Protein AF-A0A134C558-F1 (afdb_monomer_lite)

Secondary structure (DSSP, 8-state):
---------S--PPPHHHHHT--SEEE-TTS-EEE------SHHHHTTTS--TTHHHHHHHHS-HHHHHHHHHHHHHHHHHHHHHHHHHHHHHHHHHHHHHHHHHHHHHH-

Structure (mmCIF, N/CA/C/O backbone):
data_AF-A0A134C558-F1
#
_entry.id   AF-A0A134C558-F1
#
loop_
_atom_site.group_PDB
_atom_site.id
_atom_site.type_symbol
_atom_site.label_atom_id
_atom_site.label_alt_id
_atom_site.label_comp_id
_atom_site.label_asym_id
_atom_site.label_entity_id
_atom_site.label_seq_id
_atom_site.pdbx_PDB_ins_code
_atom_site.Cartn_x
_atom_site.Cartn_y
_atom_site.Cartn_z
_atom_site.occupancy
_atom_site.B_iso_or_equiv
_atom_site.auth_seq_id
_atom_site.auth_comp_id
_atom_site.auth_asym_id
_atom_site.auth_atom_id
_atom_site.pdbx_PDB_model_num
ATOM 1 N N . MET A 1 1 ? -24.141 -25.377 55.470 1.00 33.59 1 MET A N 1
ATOM 2 C CA . MET A 1 1 ? -24.069 -24.746 56.803 1.00 33.59 1 MET A CA 1
ATOM 3 C C . MET A 1 1 ? -24.310 -23.259 56.603 1.00 33.59 1 MET A C 1
ATOM 5 O O . MET A 1 1 ? -23.417 -22.602 56.087 1.00 33.59 1 MET A O 1
ATOM 9 N N . SER A 1 2 ? -25.512 -22.750 56.888 1.00 43.41 2 SER A N 1
ATOM 10 C CA . SER A 1 2 ? -25.749 -21.302 56.960 1.00 43.41 2 SER A CA 1
ATOM 11 C C . SER A 1 2 ? -25.417 -20.862 58.380 1.00 43.41 2 SER A C 1
ATOM 13 O O . SER A 1 2 ? -25.986 -21.394 59.330 1.00 43.41 2 SER A O 1
ATOM 15 N N . GLN A 1 3 ? -24.443 -19.967 58.537 1.00 45.56 3 GLN A N 1
ATOM 16 C CA . GLN A 1 3 ? -24.216 -19.333 59.830 1.00 45.56 3 GLN A CA 1
ATOM 17 C C . GLN A 1 3 ? -25.323 -18.303 60.039 1.00 45.56 3 GLN A C 1
ATOM 19 O O . GLN A 1 3 ? -25.436 -17.342 59.284 1.00 45.56 3 GLN A O 1
ATOM 24 N N . GLU A 1 4 ? -26.180 -18.567 61.017 1.00 49.38 4 GLU A N 1
ATOM 25 C CA . GLU A 1 4 ? -27.237 -17.667 61.458 1.00 49.38 4 GLU A CA 1
ATOM 26 C C . GLU A 1 4 ? -26.568 -16.489 62.180 1.00 49.38 4 GLU A C 1
ATOM 28 O O . GLU A 1 4 ? -25.993 -16.657 63.257 1.00 49.38 4 GLU A O 1
ATOM 33 N N . GLN A 1 5 ? -26.545 -15.311 61.546 1.00 56.12 5 GLN A N 1
ATOM 34 C CA . GLN A 1 5 ? -26.022 -14.097 62.170 1.00 56.12 5 GLN A CA 1
ATOM 35 C C . GLN A 1 5 ? -26.992 -13.661 63.269 1.00 56.12 5 GLN A C 1
ATOM 37 O O . GLN A 1 5 ? -28.084 -13.161 63.013 1.00 56.12 5 GLN A O 1
ATOM 42 N N . LYS A 1 6 ? -26.595 -13.912 64.516 1.00 52.47 6 LYS A N 1
ATOM 43 C CA . LYS A 1 6 ? -27.334 -13.519 65.711 1.00 52.47 6 LYS A CA 1
ATOM 44 C C . LYS A 1 6 ? -27.126 -12.019 65.932 1.00 52.47 6 LYS A C 1
ATOM 46 O O . LYS A 1 6 ? -26.065 -11.609 66.394 1.00 52.47 6 LYS A O 1
ATOM 51 N N . TYR A 1 7 ? -28.113 -11.208 65.569 1.00 58.56 7 TYR A N 1
ATOM 52 C CA . TYR A 1 7 ? -28.110 -9.782 65.882 1.00 58.56 7 TYR A CA 1
ATOM 53 C C . TYR A 1 7 ? -28.304 -9.612 67.393 1.00 58.56 7 TYR A C 1
ATOM 55 O O . TYR A 1 7 ? -29.306 -10.059 67.948 1.00 58.56 7 TYR A O 1
ATOM 63 N N . ASP A 1 8 ? -27.316 -9.026 68.066 1.00 59.53 8 ASP A N 1
ATOM 64 C CA . ASP A 1 8 ? -27.419 -8.666 69.480 1.00 59.53 8 ASP A CA 1
ATOM 65 C C . ASP A 1 8 ? -28.406 -7.495 69.613 1.00 59.53 8 ASP A C 1
ATOM 67 O O . ASP A 1 8 ? -28.235 -6.458 68.973 1.00 59.53 8 ASP A O 1
ATOM 71 N N . GLU A 1 9 ? -29.470 -7.676 70.393 1.00 58.28 9 GLU A N 1
ATOM 72 C CA . GLU A 1 9 ? -30.702 -6.864 70.381 1.00 58.28 9 GLU A CA 1
ATOM 73 C C . GLU A 1 9 ? -30.575 -5.536 71.168 1.00 58.28 9 GLU A C 1
ATOM 75 O O . GLU A 1 9 ? -31.550 -4.991 71.683 1.00 58.28 9 GLU A O 1
ATOM 80 N N . GLY A 1 10 ? -29.351 -5.016 71.301 1.00 63.59 10 GLY A N 1
ATOM 81 C CA . GLY A 1 10 ? -29.029 -3.790 72.034 1.00 63.59 10 GLY A CA 1
ATOM 82 C C . GLY A 1 10 ? -28.559 -2.658 71.121 1.00 63.59 10 GLY A C 1
ATOM 83 O O . GLY A 1 10 ? -27.959 -2.893 70.073 1.00 63.59 10 GLY A O 1
ATOM 84 N N . THR A 1 11 ? -28.779 -1.407 71.539 1.00 70.75 11 THR A N 1
ATOM 85 C CA . THR A 1 11 ? -28.215 -0.230 70.861 1.00 70.75 11 THR A CA 1
ATOM 86 C C . THR A 1 11 ? -26.692 -0.291 70.926 1.00 70.75 11 THR A C 1
ATOM 88 O O . THR A 1 11 ? -26.092 -0.015 71.966 1.00 70.75 11 THR A O 1
ATOM 91 N N . ARG A 1 12 ? -26.058 -0.655 69.812 1.00 77.06 12 ARG A N 1
ATOM 92 C CA . ARG A 1 12 ? -24.602 -0.650 69.655 1.00 77.06 12 ARG A CA 1
ATOM 93 C C . ARG A 1 12 ? -24.205 0.117 68.405 1.00 77.06 12 ARG A C 1
ATOM 95 O O . ARG A 1 12 ? -24.966 0.198 67.445 1.00 77.06 12 ARG A O 1
ATOM 102 N N . VAL A 1 13 ? -23.001 0.674 68.432 1.00 77.62 13 VAL A N 1
ATOM 103 C CA . VAL A 1 13 ? -22.393 1.299 67.255 1.00 77.62 13 VAL A CA 1
ATOM 104 C C . VAL A 1 13 ? -21.956 0.183 66.303 1.00 77.62 13 VAL A C 1
ATOM 106 O O . VAL A 1 13 ? -21.303 -0.766 66.740 1.00 77.62 13 VAL A O 1
ATOM 109 N N . LEU A 1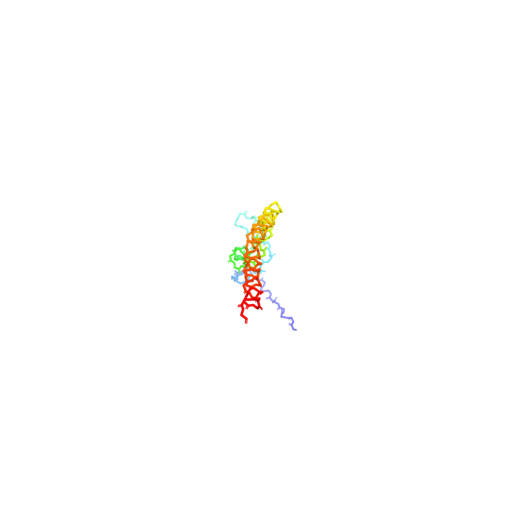 14 ? -22.353 0.277 65.032 1.00 76.88 14 LEU A N 1
ATOM 110 C CA . LEU A 1 14 ? -21.948 -0.666 63.984 1.00 76.88 14 LEU A CA 1
ATOM 111 C C . LEU A 1 14 ? -20.444 -0.537 63.712 1.00 76.88 14 LEU A C 1
ATOM 113 O O . LEU A 1 14 ? -19.908 0.575 63.723 1.00 76.88 14 LEU A O 1
ATOM 117 N N . SER A 1 15 ? -19.765 -1.657 63.460 1.00 76.88 15 SER A N 1
ATOM 118 C CA . SER A 1 15 ? -18.385 -1.618 62.960 1.00 76.88 15 SER A CA 1
ATOM 119 C C . SER A 1 15 ? -18.333 -1.059 61.529 1.00 76.88 15 SER A C 1
ATOM 121 O O . SER A 1 15 ? -19.342 -1.039 60.828 1.00 76.88 15 SER A O 1
ATOM 123 N N . GLU A 1 16 ? -17.159 -0.618 61.062 1.00 77.06 16 GLU A N 1
ATOM 124 C CA . GLU A 1 16 ? -16.990 -0.107 59.685 1.00 77.06 16 GLU A CA 1
ATOM 125 C C . GLU A 1 16 ? -17.389 -1.141 58.614 1.00 77.06 16 GLU A C 1
ATOM 127 O O . GLU A 1 16 ? -17.899 -0.787 57.552 1.00 77.06 16 GLU A O 1
ATOM 132 N N . GLU A 1 17 ? -17.193 -2.425 58.911 1.00 72.00 17 GLU A N 1
ATOM 133 C CA . GLU A 1 17 ? -17.577 -3.550 58.056 1.00 72.00 17 GLU A CA 1
ATOM 134 C C . GLU A 1 17 ? -19.100 -3.746 58.050 1.00 72.00 17 GLU A C 1
ATOM 136 O O . GLU A 1 17 ? -19.700 -3.868 56.985 1.00 72.00 17 GLU A O 1
ATOM 141 N N . GLU A 1 18 ? -19.739 -3.698 59.225 1.00 71.31 18 GLU A N 1
ATOM 142 C CA . GLU A 1 18 ? -21.198 -3.798 59.364 1.00 71.31 18 GLU A CA 1
ATOM 143 C C . GLU A 1 18 ? -21.917 -2.586 58.754 1.00 71.31 18 GLU A C 1
ATOM 145 O O . GLU A 1 18 ? -22.997 -2.734 58.192 1.00 71.31 18 GLU A O 1
ATOM 150 N N . LEU A 1 19 ? -21.311 -1.397 58.821 1.00 72.88 19 LEU A N 1
ATOM 151 C CA . LEU A 1 19 ? -21.821 -0.175 58.200 1.00 72.88 19 LEU A CA 1
ATOM 152 C C . LEU A 1 19 ? -21.824 -0.270 56.669 1.00 72.88 19 LEU A C 1
ATOM 154 O O . LEU A 1 19 ? -22.727 0.254 56.021 1.00 72.88 19 LEU A O 1
ATOM 158 N N . ARG A 1 20 ? -20.821 -0.934 56.083 1.00 68.12 20 ARG A N 1
ATOM 159 C CA . ARG A 1 20 ? -20.702 -1.099 54.628 1.00 68.12 20 ARG A CA 1
ATOM 160 C C . ARG A 1 20 ? -21.783 -2.014 54.050 1.00 68.12 20 ARG A C 1
ATOM 162 O O . ARG A 1 20 ? -22.230 -1.774 52.929 1.00 68.12 20 ARG A O 1
ATOM 169 N N . ASP A 1 21 ? -22.191 -3.019 54.819 1.00 71.19 21 ASP A N 1
ATOM 170 C CA . ASP A 1 21 ? -23.204 -4.006 54.435 1.00 71.19 21 ASP A CA 1
ATOM 171 C C . ASP A 1 21 ? -24.612 -3.656 54.968 1.00 71.19 21 ASP A C 1
ATOM 173 O O . ASP A 1 21 ? -25.568 -4.406 54.759 1.00 71.19 21 ASP A O 1
ATOM 177 N N . PHE A 1 22 ? -24.766 -2.513 55.647 1.00 74.94 22 PHE A N 1
ATOM 178 C CA . PHE A 1 22 ? -26.045 -2.058 56.185 1.00 74.94 22 PHE A CA 1
ATOM 179 C C . PHE A 1 22 ? -26.958 -1.520 55.070 1.00 74.94 22 PHE A C 1
ATOM 181 O O . PHE A 1 22 ? -26.697 -0.470 54.489 1.00 74.94 22 PHE A O 1
ATOM 188 N N . ASP A 1 23 ? -28.062 -2.224 54.809 1.00 74.62 23 ASP A N 1
ATOM 189 C CA . ASP A 1 23 ? -29.091 -1.861 53.812 1.00 74.62 23 ASP A CA 1
ATOM 190 C C . ASP A 1 23 ? -30.356 -1.257 54.459 1.00 74.62 23 ASP A C 1
ATOM 192 O O . ASP A 1 23 ? -31.442 -1.249 53.886 1.00 74.62 23 ASP A O 1
ATOM 196 N N . GLY A 1 24 ? -30.246 -0.807 55.711 1.00 74.25 24 GLY A N 1
ATOM 197 C CA . GLY A 1 24 ? -31.360 -0.223 56.452 1.00 74.25 24 GLY A CA 1
ATOM 198 C C . GLY A 1 24 ? -31.491 1.289 56.261 1.00 74.25 24 GLY A C 1
ATOM 199 O O . GLY A 1 24 ? -30.571 1.982 55.823 1.00 74.25 24 GLY A O 1
ATOM 200 N N . THR A 1 25 ? -32.639 1.825 56.667 1.00 77.44 25 THR A N 1
ATOM 201 C CA . THR A 1 25 ? -32.844 3.272 56.782 1.00 77.44 25 THR A CA 1
ATOM 202 C C . THR A 1 25 ? -32.108 3.799 58.015 1.00 77.44 25 THR A C 1
ATOM 204 O O . THR A 1 25 ? -32.284 3.290 59.123 1.00 77.44 25 THR A O 1
ATOM 207 N N . THR A 1 26 ? -31.293 4.831 57.830 1.00 77.88 26 THR A N 1
ATOM 208 C CA . THR A 1 26 ? -30.636 5.582 58.903 1.00 77.88 26 THR A CA 1
ATOM 209 C C . THR A 1 26 ? -31.401 6.877 59.183 1.00 77.88 26 THR A C 1
ATOM 211 O O . THR A 1 26 ? -32.177 7.345 58.350 1.00 77.88 26 THR A O 1
ATOM 214 N N . ILE A 1 27 ? -31.238 7.447 60.380 1.00 79.62 27 ILE A N 1
ATOM 215 C CA . ILE A 1 27 ? -31.897 8.694 60.799 1.00 79.62 27 ILE A CA 1
ATOM 216 C C . ILE A 1 27 ? -30.814 9.670 61.263 1.00 79.62 27 ILE A C 1
ATOM 218 O O . ILE A 1 27 ? -29.930 9.271 62.022 1.00 79.62 27 ILE A O 1
ATOM 222 N N . ASP A 1 28 ? -30.864 10.919 60.795 1.00 78.25 28 ASP A N 1
ATOM 223 C CA . ASP A 1 28 ? -29.951 11.981 61.233 1.00 78.25 28 ASP A CA 1
ATOM 224 C C . ASP A 1 28 ? -30.382 12.625 62.567 1.00 78.25 28 ASP A C 1
ATOM 226 O O . ASP A 1 28 ? -31.457 12.360 63.108 1.00 78.25 28 ASP A O 1
ATOM 230 N N . GLU A 1 29 ? -29.534 13.499 63.112 1.00 78.75 29 GLU A N 1
ATOM 231 C CA . GLU A 1 29 ? -29.802 14.213 64.371 1.00 78.75 29 GLU A CA 1
ATOM 232 C C . GLU A 1 29 ? -31.012 15.166 64.288 1.00 78.75 29 GLU A C 1
ATOM 234 O O . GLU A 1 29 ? -31.576 15.546 65.314 1.00 78.75 29 GLU A O 1
ATOM 239 N N . GLU A 1 30 ? -31.438 15.531 63.076 1.00 82.81 30 GLU A N 1
ATOM 240 C CA . GLU A 1 30 ? -32.618 16.358 62.804 1.00 82.81 30 GLU A CA 1
ATOM 241 C C . GLU A 1 30 ? -33.891 15.513 62.593 1.00 82.81 30 GLU A C 1
ATOM 243 O O . GLU A 1 30 ? -34.969 16.055 62.335 1.00 82.81 30 GLU A O 1
ATOM 248 N N . GLY A 1 31 ? -33.790 14.184 62.723 1.00 78.50 31 GLY A N 1
ATOM 249 C CA . GLY A 1 31 ? -34.897 13.242 62.577 1.00 78.50 31 GLY A CA 1
ATOM 250 C C . GLY A 1 31 ? -35.258 12.908 61.127 1.00 78.50 31 GLY A C 1
ATOM 251 O O . GLY A 1 31 ? -36.334 12.360 60.878 1.00 78.50 31 GLY A O 1
ATOM 252 N N . ARG A 1 32 ? -34.400 13.233 60.157 1.00 78.69 32 ARG A N 1
ATOM 253 C CA . ARG A 1 32 ? -34.601 12.908 58.742 1.00 78.69 32 ARG A CA 1
ATOM 254 C C . ARG A 1 32 ? -34.092 11.503 58.445 1.00 78.69 32 ARG A C 1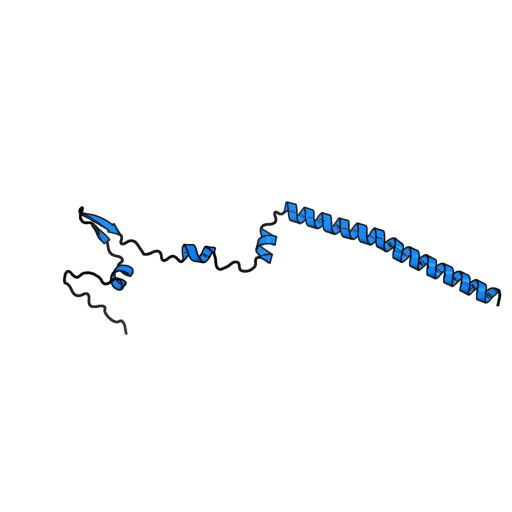
ATOM 256 O O . ARG A 1 32 ? -32.974 11.141 58.798 1.00 78.69 32 ARG A O 1
ATOM 263 N N . THR A 1 33 ? -34.927 10.716 57.777 1.00 77.25 33 THR A N 1
ATOM 264 C CA . THR A 1 33 ? -34.611 9.355 57.334 1.00 77.25 33 THR A CA 1
ATOM 265 C C . THR A 1 33 ? -33.869 9.383 56.002 1.00 77.25 33 THR A C 1
ATOM 267 O O . THR A 1 33 ? -34.358 9.996 55.050 1.00 77.25 33 THR A O 1
ATOM 270 N N . TYR A 1 34 ? -32.755 8.664 55.905 1.00 67.00 34 TYR A N 1
ATOM 271 C CA . TYR A 1 34 ? -32.031 8.429 54.660 1.00 67.00 34 TYR A CA 1
ATOM 272 C C . TYR A 1 34 ? -31.837 6.932 54.461 1.00 67.00 34 TYR A C 1
ATOM 274 O O . TYR A 1 34 ? -31.564 6.199 55.410 1.00 67.00 34 TYR A O 1
ATOM 282 N N . ASP A 1 35 ? -31.941 6.468 53.223 1.00 71.38 35 ASP A N 1
ATOM 283 C CA . ASP A 1 35 ? -31.445 5.136 52.894 1.00 71.38 35 ASP A CA 1
ATOM 284 C C . ASP A 1 35 ? -29.918 5.165 52.984 1.00 71.38 35 ASP A C 1
ATOM 286 O O . ASP A 1 35 ? -29.285 6.125 52.525 1.00 71.38 35 ASP A O 1
ATOM 290 N N . ALA A 1 36 ? -29.327 4.152 53.625 1.00 63.84 36 ALA A N 1
ATOM 291 C CA . ALA A 1 36 ? -27.885 4.092 53.814 1.00 63.84 36 ALA A CA 1
ATOM 292 C C . ALA A 1 36 ? -27.166 4.293 52.465 1.00 63.84 36 ALA A C 1
ATOM 294 O O . ALA A 1 36 ? -27.480 3.602 51.487 1.00 63.84 36 ALA A O 1
ATOM 295 N N . PRO A 1 37 ? -26.225 5.254 52.364 1.00 57.03 37 PRO A N 1
ATOM 296 C CA . PRO A 1 37 ? -25.519 5.494 51.122 1.00 57.03 37 PRO A CA 1
ATOM 297 C C . PRO A 1 37 ? -24.706 4.248 50.797 1.00 57.03 37 PRO A C 1
ATOM 299 O O . PRO A 1 37 ? -23.696 3.954 51.433 1.00 57.03 37 PRO A O 1
ATOM 302 N N . ARG A 1 38 ? -25.161 3.502 49.787 1.00 58.19 38 ARG A N 1
ATOM 303 C CA . ARG A 1 38 ? -24.411 2.393 49.210 1.00 58.19 38 ARG A CA 1
ATOM 304 C C . ARG A 1 38 ? -23.055 2.968 48.818 1.00 58.19 38 ARG A C 1
ATOM 306 O O . ARG A 1 38 ? -23.001 3.814 47.925 1.00 58.19 38 ARG A O 1
ATOM 313 N N . TYR A 1 39 ? -21.983 2.552 49.495 1.00 52.38 39 TYR A N 1
ATOM 314 C CA . TYR A 1 39 ? -20.619 2.856 49.075 1.00 52.38 39 TYR A CA 1
ATOM 315 C C . TYR A 1 39 ? -20.459 2.288 47.661 1.00 52.38 39 TYR A C 1
ATOM 317 O O . TYR A 1 39 ? -20.096 1.127 47.472 1.00 52.38 39 TYR A O 1
ATOM 325 N N . GLN A 1 40 ? -20.772 3.097 46.648 1.00 49.78 40 GLN A N 1
ATOM 326 C CA . GLN A 1 40 ? -20.335 2.883 45.284 1.00 49.78 40 GLN A CA 1
ATOM 327 C C . GLN A 1 40 ? -18.827 3.064 45.338 1.00 49.78 40 GLN A C 1
ATOM 329 O O . GLN A 1 40 ? -18.292 4.151 45.146 1.00 49.78 40 GLN A O 1
ATOM 334 N N . SER A 1 41 ? -18.138 1.983 45.700 1.00 46.50 41 SER A N 1
ATOM 335 C CA . SER A 1 41 ? -16.719 1.823 45.453 1.00 46.50 41 SER A CA 1
ATOM 336 C C . SER A 1 41 ? -16.486 2.260 44.015 1.00 46.50 41 SER A C 1
ATOM 338 O O . SER A 1 41 ? -17.041 1.619 43.123 1.00 46.50 41 SER A O 1
ATOM 340 N N . SER A 1 42 ? -15.846 3.413 43.815 1.00 50.69 42 SER A N 1
ATOM 341 C CA . SER A 1 42 ? -14.598 3.664 43.066 1.00 50.69 42 SER A CA 1
ATOM 342 C C . SER A 1 42 ? -14.182 2.744 41.897 1.00 50.69 42 SER A C 1
ATOM 344 O O . SER A 1 42 ? -13.110 2.930 41.330 1.00 50.69 42 SER A O 1
ATOM 346 N N . GLN A 1 43 ? -14.995 1.779 41.478 1.00 47.28 43 GLN A N 1
ATOM 347 C CA . GLN A 1 43 ? -14.815 0.949 40.293 1.00 47.28 43 GLN A CA 1
ATOM 348 C C . GLN A 1 43 ? -15.180 1.735 39.034 1.00 47.28 43 GLN A C 1
ATOM 350 O O . GLN A 1 43 ? -14.555 1.554 37.995 1.00 47.28 43 GLN A O 1
ATOM 355 N N . GLN A 1 44 ? -16.111 2.690 39.138 1.00 47.25 44 GLN A N 1
ATOM 356 C CA . GLN A 1 44 ? -16.544 3.480 37.987 1.00 47.25 44 GLN A CA 1
ATOM 357 C C . GLN A 1 44 ? -15.470 4.467 37.487 1.00 47.25 44 GLN A C 1
ATOM 359 O O . GLN A 1 44 ? -15.489 4.837 36.317 1.00 47.25 44 GLN A O 1
ATOM 364 N N . GLU A 1 45 ? -14.503 4.851 38.331 1.00 45.97 45 GLU A N 1
ATOM 365 C CA . GLU A 1 45 ? -13.396 5.740 37.939 1.00 45.97 45 GLU A CA 1
ATOM 366 C C . GLU A 1 45 ? -12.126 4.983 37.504 1.00 45.97 45 GLU A C 1
ATOM 368 O O . GLU A 1 45 ? -11.339 5.512 36.719 1.00 45.97 45 GLU A O 1
ATOM 373 N N . GLN A 1 46 ? -11.925 3.729 37.935 1.00 46.62 46 GLN A N 1
ATOM 374 C CA . GLN A 1 46 ? -10.780 2.917 37.485 1.00 46.62 46 GLN A CA 1
ATOM 375 C C . GLN A 1 46 ? -11.009 2.232 36.130 1.00 46.62 46 GLN A C 1
ATOM 377 O O . GLN A 1 46 ? -10.050 2.066 35.369 1.00 46.62 46 GLN A O 1
ATOM 382 N N . ASP A 1 47 ? -12.260 1.936 35.763 1.00 48.25 47 ASP A N 1
ATOM 383 C CA . ASP A 1 47 ? -12.596 1.410 34.430 1.00 48.25 47 ASP A CA 1
ATOM 384 C C . ASP A 1 47 ? -12.326 2.418 33.299 1.00 48.25 47 ASP A C 1
ATOM 386 O O . ASP A 1 47 ? -12.210 2.039 32.132 1.00 48.25 47 ASP A O 1
ATOM 390 N N . GLN A 1 48 ? -12.148 3.703 33.620 1.00 49.31 48 GLN A N 1
ATOM 391 C CA . GLN A 1 48 ? -11.808 4.718 32.625 1.00 49.31 48 GLN A CA 1
ATOM 392 C C . GLN A 1 48 ? -10.319 4.728 32.237 1.00 49.31 48 GLN A C 1
ATOM 394 O O . GLN A 1 48 ? -9.975 5.283 31.193 1.00 49.31 48 GLN A O 1
ATOM 399 N N . PHE A 1 49 ? -9.436 4.098 33.027 1.00 51.44 49 PHE A N 1
ATOM 400 C CA . PHE A 1 49 ? -7.983 4.191 32.829 1.00 51.44 49 PHE A CA 1
ATOM 401 C C . PHE A 1 49 ? -7.259 2.873 32.531 1.00 51.44 49 PHE A C 1
ATOM 403 O O . PHE A 1 49 ? -6.091 2.930 32.143 1.00 51.44 49 PHE A O 1
ATOM 410 N N . GLN A 1 50 ? -7.886 1.696 32.668 1.00 55.09 50 GLN A N 1
ATOM 411 C CA . GLN A 1 50 ? -7.138 0.426 32.596 1.00 55.09 50 GLN A CA 1
ATOM 412 C C . GLN A 1 50 ? -7.645 -0.648 31.635 1.00 55.09 50 GLN A C 1
ATOM 414 O O . GLN A 1 50 ? -7.144 -1.772 31.654 1.00 55.09 50 GLN A O 1
ATOM 419 N N . THR A 1 51 ? -8.521 -0.342 30.683 1.00 52.22 51 THR A N 1
ATOM 420 C CA . THR A 1 51 ? -8.703 -1.277 29.563 1.00 52.22 51 THR A CA 1
ATOM 421 C C . THR A 1 51 ? -9.008 -0.528 28.277 1.00 52.22 51 THR A C 1
ATOM 423 O O . THR A 1 51 ? -10.154 -0.278 27.926 1.00 52.22 51 THR A O 1
ATOM 426 N N . ILE A 1 52 ? -7.958 -0.220 27.512 1.00 56.59 52 ILE A N 1
ATOM 427 C CA . ILE A 1 52 ? -8.075 -0.088 26.057 1.00 56.59 52 ILE A CA 1
ATOM 428 C C . ILE A 1 52 ? -7.652 -1.441 25.474 1.00 56.59 52 ILE A C 1
ATOM 430 O O . ILE A 1 52 ? -6.506 -1.591 25.033 1.00 56.59 52 ILE A O 1
ATOM 434 N N . PRO A 1 53 ? -8.520 -2.471 25.477 1.00 58.09 53 PRO A N 1
ATOM 435 C CA . PRO A 1 53 ? -8.239 -3.630 24.668 1.00 58.09 53 PRO A CA 1
ATOM 436 C C . PRO A 1 53 ? -8.425 -3.166 23.220 1.00 58.09 53 PRO A C 1
ATOM 438 O O . PRO A 1 53 ? -9.458 -2.612 22.849 1.00 58.09 53 PRO A O 1
ATOM 441 N N . ASN A 1 54 ? -7.416 -3.389 22.381 1.00 56.34 54 ASN A N 1
ATOM 442 C CA . ASN A 1 54 ? -7.540 -3.268 20.928 1.00 56.34 54 ASN A CA 1
ATOM 443 C C . ASN A 1 54 ? -7.651 -1.843 20.344 1.00 56.34 54 ASN A C 1
ATOM 445 O O . ASN A 1 54 ? -8.475 -1.581 19.463 1.00 56.34 54 ASN A O 1
ATOM 449 N N . MET A 1 55 ? -6.727 -0.950 20.712 1.00 56.97 55 MET A N 1
ATOM 450 C CA . MET A 1 55 ? -6.544 0.382 20.098 1.00 56.97 55 MET A CA 1
ATOM 451 C C . MET A 1 55 ? -6.589 0.355 18.5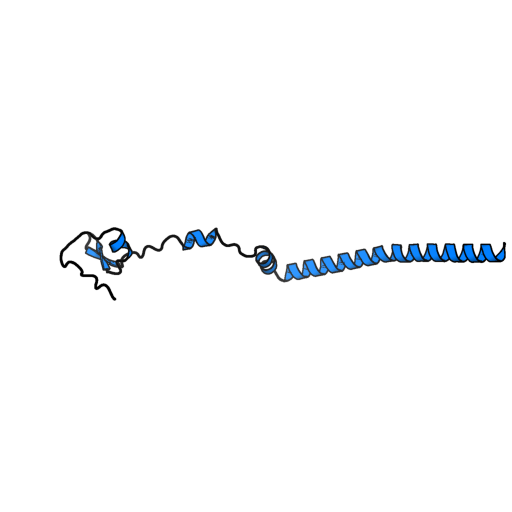53 1.00 56.97 55 MET A C 1
ATOM 453 O O . MET A 1 55 ? -7.191 1.218 17.919 1.00 56.97 55 MET A O 1
ATOM 457 N N . LYS A 1 56 ? -6.035 -0.698 17.929 1.00 55.25 56 LYS A N 1
ATOM 458 C CA . LYS A 1 56 ? -6.053 -0.898 16.466 1.00 55.25 56 LYS A CA 1
ATOM 459 C C . LYS A 1 56 ? -7.457 -0.972 15.862 1.00 55.25 56 LYS A C 1
ATOM 461 O O . LYS A 1 56 ? -7.661 -0.451 14.770 1.00 55.25 56 LYS A O 1
ATOM 466 N N . ILE A 1 57 ? -8.400 -1.631 16.533 1.00 56.25 57 ILE A N 1
ATOM 467 C CA . ILE A 1 57 ? -9.770 -1.795 16.029 1.00 56.25 57 ILE A CA 1
ATOM 468 C C . ILE A 1 57 ? -10.604 -0.550 16.343 1.00 56.25 57 ILE A C 1
ATOM 470 O O . ILE A 1 57 ? -11.403 -0.130 15.507 1.00 56.25 57 ILE A O 1
ATOM 474 N N . PHE A 1 58 ? -10.355 0.103 17.483 1.00 55.41 58 PHE A N 1
ATOM 475 C CA . PHE A 1 58 ? -11.051 1.336 17.848 1.00 55.41 58 PHE A CA 1
ATOM 476 C C . PHE A 1 58 ? -10.738 2.487 16.883 1.00 55.41 58 PHE A C 1
ATOM 478 O O . PHE A 1 58 ? -11.663 3.123 16.385 1.00 55.41 58 PHE A O 1
ATOM 485 N N . LEU A 1 59 ? -9.469 2.696 16.504 1.00 58.94 59 LEU A N 1
ATOM 486 C CA . LEU A 1 59 ? -9.112 3.713 15.501 1.00 58.94 59 LEU A CA 1
ATOM 487 C C . LEU A 1 59 ? -9.698 3.403 14.111 1.00 58.94 59 LEU A C 1
ATOM 489 O O . LEU A 1 59 ? -10.099 4.315 13.391 1.00 58.94 59 LEU A O 1
ATOM 493 N N . TRP A 1 60 ? -9.801 2.125 13.737 1.00 56.47 60 TRP A N 1
ATOM 494 C CA . TRP A 1 60 ? -10.409 1.708 12.467 1.00 56.47 60 TRP A CA 1
ATOM 495 C C . TRP A 1 60 ? -11.937 1.835 12.440 1.00 56.47 60 TRP A C 1
ATOM 497 O O . TRP A 1 60 ? -12.518 1.965 11.358 1.00 56.47 60 TRP A O 1
ATOM 507 N N . ASN A 1 61 ? -12.597 1.783 13.597 1.00 61.53 61 ASN A N 1
ATOM 508 C CA . ASN A 1 61 ? -14.046 1.942 13.712 1.00 61.53 61 ASN A CA 1
ATOM 509 C C . ASN A 1 61 ? -14.463 3.402 13.967 1.00 61.53 61 ASN A C 1
ATOM 511 O O . ASN A 1 61 ? -15.517 3.822 13.502 1.00 61.53 61 ASN A O 1
ATOM 515 N N . ALA A 1 62 ? -13.608 4.192 14.626 1.00 59.31 62 ALA A N 1
ATOM 516 C CA . ALA A 1 62 ? -13.768 5.638 14.796 1.00 59.31 62 ALA A CA 1
ATOM 517 C C . ALA A 1 62 ? -13.536 6.417 13.490 1.00 59.31 62 ALA A C 1
ATOM 519 O O . ALA A 1 62 ? -14.002 7.548 13.332 1.00 59.31 62 ALA A O 1
ATOM 520 N N . LEU A 1 63 ? -12.833 5.814 12.525 1.00 66.56 63 LEU A N 1
ATOM 521 C CA . LEU A 1 63 ? -12.652 6.403 11.210 1.00 66.56 63 LEU A CA 1
ATOM 522 C C . LEU A 1 63 ? -13.973 6.364 10.432 1.00 66.56 63 LEU A C 1
ATOM 524 O O . LEU A 1 63 ? -14.402 5.313 9.947 1.00 66.56 63 LEU A O 1
ATOM 528 N N . SER A 1 64 ? -14.612 7.532 10.316 1.00 74.19 64 SER A N 1
ATOM 529 C CA . SER A 1 64 ? -15.884 7.677 9.602 1.00 74.19 64 SER A CA 1
ATOM 530 C C . SER A 1 64 ? -15.820 7.094 8.185 1.00 74.19 64 SER A C 1
ATOM 532 O O . SER A 1 64 ? -14.785 7.115 7.511 1.00 74.19 64 SER A O 1
ATOM 534 N N . TRP A 1 65 ? -16.955 6.584 7.705 1.00 76.56 65 TRP A N 1
ATOM 535 C CA . TRP A 1 65 ? -17.045 5.870 6.426 1.00 76.56 65 TRP A CA 1
ATOM 536 C C . TRP A 1 65 ? -16.532 6.690 5.224 1.00 76.56 65 TRP A C 1
ATOM 538 O O . TRP A 1 65 ? -15.941 6.139 4.296 1.00 76.56 65 TRP A O 1
ATOM 548 N N . LYS A 1 66 ? -16.642 8.023 5.294 1.00 77.38 66 LYS A N 1
ATOM 549 C CA . LYS A 1 66 ? -16.102 8.966 4.300 1.00 77.38 66 LYS A CA 1
ATOM 550 C C . LYS A 1 66 ? -14.572 8.930 4.214 1.00 77.38 66 LYS A C 1
ATOM 552 O O . LYS A 1 66 ? -14.012 8.959 3.123 1.00 77.38 66 LYS A O 1
ATOM 557 N N . TRP A 1 67 ? -13.895 8.823 5.354 1.00 82.12 67 TRP A N 1
ATOM 558 C CA . TRP A 1 67 ? -12.436 8.734 5.410 1.00 82.12 67 TRP A CA 1
ATOM 559 C C . TRP A 1 67 ? -11.920 7.374 4.937 1.00 82.12 67 TRP A C 1
ATOM 561 O O . TRP A 1 67 ? -10.911 7.321 4.237 1.00 82.12 67 TRP A O 1
ATOM 571 N N . LYS A 1 68 ? -12.643 6.283 5.223 1.00 75.88 68 LYS A N 1
ATOM 572 C CA . LYS A 1 68 ? -12.338 4.961 4.645 1.00 75.88 68 LYS A CA 1
ATOM 573 C C . LYS A 1 68 ? -12.373 4.993 3.116 1.00 75.88 68 LYS A C 1
ATOM 575 O O . LYS A 1 68 ? -11.473 4.452 2.478 1.00 75.88 68 LYS A O 1
ATOM 580 N N . LEU A 1 69 ? -13.367 5.674 2.539 1.00 80.69 69 LEU A N 1
ATOM 581 C CA . LEU A 1 69 ? -13.461 5.869 1.092 1.00 80.69 69 LEU A CA 1
ATOM 582 C C . LEU A 1 69 ? -12.286 6.704 0.554 1.00 80.69 69 LEU A C 1
ATOM 584 O O . LEU A 1 69 ? -11.690 6.335 -0.452 1.00 80.69 69 LEU A O 1
ATOM 588 N N . GLY A 1 70 ? -11.904 7.777 1.254 1.00 83.69 70 GLY A N 1
ATOM 589 C CA . GLY A 1 70 ? -10.747 8.602 0.889 1.00 83.69 70 GLY A CA 1
ATOM 590 C C . GLY A 1 70 ? -9.432 7.816 0.849 1.00 83.69 70 GLY A C 1
ATOM 591 O O . GLY A 1 70 ? -8.677 7.927 -0.116 1.00 83.69 70 GLY A O 1
ATOM 592 N N . ILE A 1 71 ? -9.186 6.960 1.847 1.00 86.06 71 ILE A N 1
ATOM 593 C CA . ILE A 1 71 ? -8.007 6.081 1.875 1.00 86.06 71 ILE A CA 1
ATOM 594 C C . ILE A 1 71 ? -8.062 5.061 0.735 1.00 86.06 71 ILE A C 1
ATOM 596 O O . ILE A 1 71 ? -7.059 4.861 0.055 1.00 86.06 71 ILE A O 1
ATOM 600 N N . ALA A 1 72 ? -9.223 4.449 0.484 1.00 81.81 72 ALA A N 1
ATOM 601 C CA . ALA A 1 72 ? -9.380 3.492 -0.608 1.00 81.81 72 ALA A CA 1
ATOM 602 C C . ALA A 1 72 ? -9.058 4.129 -1.971 1.00 81.81 72 ALA A C 1
ATOM 604 O O . ALA A 1 72 ? -8.299 3.558 -2.753 1.00 81.81 72 ALA A O 1
ATOM 605 N N . VAL A 1 73 ? -9.557 5.343 -2.227 1.00 87.69 73 VAL A N 1
ATOM 606 C CA . VAL A 1 73 ? -9.246 6.098 -3.452 1.00 87.69 73 VAL A CA 1
ATOM 607 C C . VAL A 1 73 ? -7.754 6.429 -3.532 1.00 87.69 73 VAL A C 1
ATOM 609 O O . VAL A 1 73 ? -7.147 6.235 -4.583 1.00 87.69 73 VAL A O 1
ATOM 612 N N . GLY A 1 74 ? -7.140 6.865 -2.428 1.00 88.44 74 GLY A N 1
ATOM 613 C CA . GLY A 1 74 ? -5.704 7.148 -2.367 1.00 88.44 74 GLY A CA 1
ATOM 614 C C . GLY A 1 74 ? -4.835 5.930 -2.694 1.00 88.44 74 GLY A C 1
ATOM 615 O O . GLY A 1 74 ? -3.890 6.035 -3.475 1.00 88.44 74 GLY A O 1
ATOM 616 N N . VAL A 1 75 ? -5.189 4.758 -2.160 1.00 89.06 75 VAL A N 1
ATOM 617 C CA . VAL A 1 75 ? -4.490 3.494 -2.438 1.00 89.06 75 VAL A CA 1
ATOM 618 C C . VAL A 1 75 ? -4.638 3.092 -3.905 1.00 89.06 75 VAL A C 1
ATOM 620 O O . VAL A 1 75 ? -3.651 2.722 -4.535 1.00 89.06 75 VAL A O 1
ATOM 623 N N . VAL A 1 76 ? -5.837 3.211 -4.482 1.00 86.38 76 VAL A N 1
ATOM 624 C CA . VAL A 1 76 ? -6.060 2.930 -5.910 1.00 86.38 76 VAL A CA 1
ATOM 625 C C . VAL A 1 76 ? -5.226 3.864 -6.791 1.00 86.38 76 VAL A C 1
ATOM 627 O O . VAL A 1 76 ? -4.586 3.400 -7.733 1.00 86.38 76 VAL A O 1
ATOM 630 N N . MET A 1 77 ? -5.158 5.156 -6.459 1.00 90.06 77 MET A N 1
ATOM 631 C CA . MET A 1 77 ? -4.316 6.121 -7.172 1.00 90.06 77 MET A CA 1
ATOM 632 C C . MET A 1 77 ? -2.831 5.744 -7.106 1.00 90.06 77 MET A C 1
ATOM 634 O O . MET A 1 77 ? -2.151 5.727 -8.130 1.00 90.06 77 MET A O 1
ATOM 638 N N . LEU A 1 78 ? -2.340 5.366 -5.922 1.00 87.50 78 LEU A N 1
ATOM 639 C CA . LEU A 1 78 ? -0.965 4.906 -5.736 1.00 87.50 78 LEU A CA 1
ATOM 640 C C . LEU A 1 78 ? -0.661 3.684 -6.615 1.00 87.50 78 LEU A C 1
ATOM 642 O O . LEU A 1 78 ? 0.361 3.652 -7.297 1.00 87.50 78 LEU A O 1
ATOM 646 N N . ILE A 1 79 ? -1.567 2.704 -6.649 1.00 83.06 79 ILE A N 1
ATOM 647 C CA . ILE A 1 79 ? -1.431 1.510 -7.491 1.00 83.06 79 ILE A CA 1
ATOM 648 C C . ILE A 1 79 ? -1.360 1.906 -8.971 1.00 83.06 79 ILE A C 1
ATOM 650 O O . ILE A 1 79 ? -0.464 1.448 -9.674 1.00 83.06 79 ILE A O 1
ATOM 654 N N . ILE A 1 80 ? -2.237 2.796 -9.445 1.00 84.50 80 ILE A N 1
ATOM 655 C CA . ILE A 1 80 ? -2.220 3.271 -10.839 1.00 84.50 80 ILE A CA 1
ATOM 656 C C . ILE A 1 80 ? -0.882 3.937 -11.178 1.00 84.50 80 ILE A C 1
ATOM 658 O O . ILE A 1 80 ? -0.305 3.643 -12.225 1.00 84.50 80 ILE A O 1
ATOM 662 N N . VAL A 1 81 ? -0.356 4.789 -10.294 1.00 86.94 81 VAL A N 1
ATOM 663 C CA . VAL A 1 81 ? 0.948 5.445 -10.484 1.00 86.94 81 VAL A CA 1
ATOM 664 C C . VAL A 1 81 ? 2.070 4.410 -10.553 1.00 86.94 81 VAL A C 1
ATOM 666 O O . VAL A 1 81 ? 2.897 4.464 -11.462 1.00 86.94 81 VAL A O 1
ATOM 669 N N . LEU A 1 82 ? 2.078 3.425 -9.653 1.00 81.56 82 LEU A N 1
ATOM 670 C CA . LEU A 1 82 ? 3.074 2.353 -9.656 1.00 81.56 82 LEU A CA 1
ATOM 671 C C . LEU A 1 82 ? 3.011 1.517 -10.939 1.00 81.56 82 LEU A C 1
ATOM 673 O O . LEU A 1 82 ? 4.052 1.246 -11.533 1.00 81.56 82 LEU A O 1
ATOM 677 N N . PHE A 1 83 ? 1.818 1.172 -11.426 1.00 79.62 83 PHE A N 1
ATOM 678 C CA . PHE A 1 83 ? 1.649 0.483 -12.710 1.00 79.62 83 PHE A CA 1
ATOM 679 C C . PHE A 1 83 ? 2.086 1.353 -13.901 1.00 79.62 83 PHE A C 1
ATOM 681 O O . PHE A 1 83 ? 2.736 0.866 -14.830 1.00 79.62 83 PHE A O 1
ATOM 688 N N . ALA A 1 84 ? 1.800 2.656 -13.862 1.00 77.38 84 ALA A N 1
ATOM 689 C CA . ALA A 1 84 ? 2.239 3.612 -14.875 1.00 77.38 84 ALA A CA 1
ATOM 690 C C . ALA A 1 84 ? 3.764 3.841 -14.872 1.00 77.38 84 ALA A C 1
ATOM 692 O O . ALA A 1 84 ? 4.328 4.214 -15.906 1.00 77.38 84 ALA A O 1
ATOM 693 N N . LEU A 1 85 ? 4.445 3.602 -13.752 1.00 76.75 85 LEU A N 1
ATOM 694 C CA . LEU A 1 85 ? 5.905 3.564 -13.690 1.00 76.75 85 LEU A CA 1
ATOM 695 C C . LEU A 1 85 ? 6.452 2.196 -14.126 1.00 76.75 85 LEU A C 1
ATOM 697 O O . LEU A 1 85 ? 7.413 2.130 -14.890 1.00 76.75 85 LEU A O 1
ATOM 701 N N . ALA A 1 86 ? 5.804 1.103 -13.724 1.00 77.00 86 ALA A N 1
ATOM 702 C CA . ALA A 1 86 ? 6.218 -0.262 -14.043 1.00 77.00 86 ALA A CA 1
ATOM 703 C C . ALA A 1 86 ? 6.233 -0.549 -15.554 1.00 77.00 86 ALA A C 1
ATOM 705 O O . ALA A 1 86 ? 7.109 -1.274 -16.029 1.00 77.00 86 ALA A O 1
ATOM 706 N N . LYS A 1 87 ? 5.341 0.077 -16.341 1.00 76.75 87 LYS A N 1
ATOM 707 C CA . LYS A 1 87 ? 5.387 -0.021 -17.813 1.00 76.75 87 LYS A CA 1
ATOM 708 C C . LYS A 1 87 ? 6.728 0.417 -18.411 1.00 76.75 87 LYS A C 1
ATOM 710 O O . LYS A 1 87 ? 7.104 -0.109 -19.451 1.00 76.75 87 LYS A O 1
ATOM 715 N N . PHE A 1 88 ? 7.473 1.320 -17.768 1.00 75.44 88 PHE A N 1
ATOM 716 C CA . PHE A 1 88 ? 8.807 1.707 -18.239 1.00 75.44 88 PHE A CA 1
ATOM 717 C C . PHE A 1 88 ? 9.853 0.620 -17.986 1.00 75.44 88 PHE A C 1
ATOM 719 O O . PHE A 1 88 ? 10.746 0.444 -18.808 1.00 75.44 88 PHE A O 1
ATOM 726 N N . ILE A 1 89 ? 9.719 -0.147 -16.902 1.00 78.62 89 ILE A N 1
ATOM 727 C CA . ILE A 1 89 ? 10.605 -1.282 -16.611 1.00 78.62 89 ILE A CA 1
ATOM 728 C C . ILE A 1 89 ? 10.381 -2.389 -17.647 1.00 78.62 89 ILE A C 1
ATOM 730 O O . ILE A 1 89 ? 11.337 -2.896 -18.231 1.00 78.62 89 ILE A O 1
ATOM 734 N N . ILE A 1 90 ? 9.116 -2.711 -17.935 1.00 77.88 90 ILE A N 1
ATOM 735 C CA . ILE A 1 90 ? 8.751 -3.718 -18.943 1.00 77.88 90 ILE A CA 1
ATOM 736 C C . ILE A 1 90 ? 9.163 -3.257 -20.349 1.00 77.88 90 ILE A C 1
ATOM 738 O O . ILE A 1 90 ? 9.771 -4.027 -21.090 1.00 77.88 90 ILE A O 1
ATOM 742 N N . ALA A 1 91 ? 8.895 -1.998 -20.712 1.00 79.19 91 ALA A N 1
ATOM 743 C CA . ALA A 1 91 ? 9.306 -1.441 -22.000 1.00 79.19 91 ALA A CA 1
ATOM 744 C C . ALA A 1 91 ? 10.836 -1.405 -22.154 1.00 79.19 91 ALA A C 1
ATOM 746 O O . ALA A 1 91 ? 11.352 -1.766 -23.209 1.00 79.19 91 ALA A O 1
ATOM 747 N N . GLY A 1 92 ? 11.572 -1.033 -21.103 1.00 80.62 92 GLY A N 1
ATOM 748 C CA . GLY A 1 92 ? 13.036 -1.045 -21.100 1.00 80.62 92 GLY A CA 1
ATOM 749 C C . GLY A 1 92 ? 13.604 -2.452 -21.290 1.00 80.62 92 GLY A C 1
ATOM 750 O O . GLY A 1 92 ? 14.462 -2.659 -22.146 1.00 80.62 92 GLY A O 1
ATOM 751 N N . ALA A 1 93 ? 13.073 -3.440 -20.563 1.00 83.50 93 ALA A N 1
ATOM 752 C CA . ALA A 1 93 ? 13.451 -4.841 -20.738 1.00 83.50 93 ALA A CA 1
ATOM 753 C C . ALA A 1 93 ? 13.170 -5.340 -22.166 1.00 83.50 93 ALA A C 1
ATOM 755 O O . ALA A 1 93 ? 14.008 -6.020 -22.757 1.00 83.50 93 ALA A O 1
ATOM 756 N N . PHE A 1 94 ? 12.033 -4.953 -22.752 1.00 84.88 94 PHE A N 1
ATOM 757 C CA . PHE A 1 94 ? 11.689 -5.304 -24.128 1.00 84.88 94 PHE A CA 1
ATOM 758 C C . PHE A 1 94 ? 12.690 -4.736 -25.143 1.00 84.88 94 PHE A C 1
ATOM 760 O O . PHE A 1 94 ? 13.149 -5.467 -26.017 1.00 84.88 94 PHE A O 1
ATOM 767 N N . VAL A 1 95 ? 13.093 -3.468 -24.997 1.00 86.50 95 VAL A N 1
ATOM 768 C CA . VAL A 1 95 ? 14.107 -2.838 -25.863 1.00 86.50 95 VAL A CA 1
ATOM 769 C C . VAL A 1 95 ? 15.455 -3.555 -25.754 1.00 86.50 95 VAL A C 1
ATOM 771 O O . VAL A 1 95 ? 16.091 -3.809 -26.776 1.00 86.50 95 VAL A O 1
ATOM 774 N N . ILE A 1 96 ? 15.876 -3.936 -24.544 1.00 88.25 96 ILE A N 1
ATOM 775 C CA . ILE A 1 96 ? 17.132 -4.670 -24.322 1.00 88.25 96 ILE A CA 1
ATOM 776 C C . ILE A 1 96 ? 17.092 -6.045 -25.003 1.00 88.25 96 ILE A C 1
ATOM 778 O O . ILE A 1 96 ? 18.043 -6.418 -25.691 1.00 88.25 96 ILE A O 1
ATOM 782 N N . ILE A 1 97 ? 15.988 -6.784 -24.857 1.00 89.62 97 ILE A N 1
ATOM 783 C CA . ILE A 1 97 ? 15.800 -8.086 -25.513 1.00 89.62 97 ILE A CA 1
ATOM 784 C C . ILE A 1 97 ? 15.825 -7.928 -27.038 1.00 89.62 97 ILE A C 1
ATOM 786 O O . ILE A 1 97 ? 16.465 -8.727 -27.723 1.00 89.62 97 ILE A O 1
ATOM 790 N N . LEU A 1 98 ? 15.184 -6.885 -27.577 1.00 88.50 98 LEU A N 1
ATOM 791 C CA . LEU A 1 98 ? 15.193 -6.599 -29.012 1.00 88.50 98 LEU A CA 1
ATOM 792 C C . LEU A 1 98 ? 16.605 -6.289 -29.522 1.00 88.50 98 LEU A C 1
ATOM 794 O O . LEU A 1 98 ? 17.035 -6.854 -30.526 1.00 88.50 98 LEU A O 1
ATOM 798 N N . ALA A 1 99 ? 17.339 -5.425 -28.817 1.00 87.00 99 ALA A N 1
ATOM 799 C CA . ALA A 1 99 ? 18.708 -5.063 -29.167 1.00 87.00 99 ALA A CA 1
ATOM 800 C C . ALA A 1 99 ? 19.630 -6.290 -29.153 1.00 87.00 99 ALA A C 1
ATOM 802 O O . ALA A 1 99 ? 20.403 -6.500 -30.089 1.00 87.00 99 ALA A O 1
ATOM 803 N N . TRP A 1 100 ? 19.496 -7.150 -28.140 1.00 93.75 100 TRP A N 1
ATOM 804 C CA . TRP A 1 100 ? 20.236 -8.406 -28.067 1.00 93.75 100 TRP A CA 1
ATOM 805 C C . TRP A 1 100 ? 19.887 -9.359 -29.218 1.00 93.75 100 TRP A C 1
ATOM 807 O O . TRP A 1 100 ? 20.785 -9.947 -29.820 1.00 93.75 100 TRP A O 1
ATOM 817 N N . LEU A 1 101 ? 18.603 -9.485 -29.569 1.00 89.62 101 LEU A N 1
ATOM 818 C CA . LEU A 1 101 ? 18.147 -10.323 -30.682 1.00 89.62 101 LEU A CA 1
ATOM 819 C C . LEU A 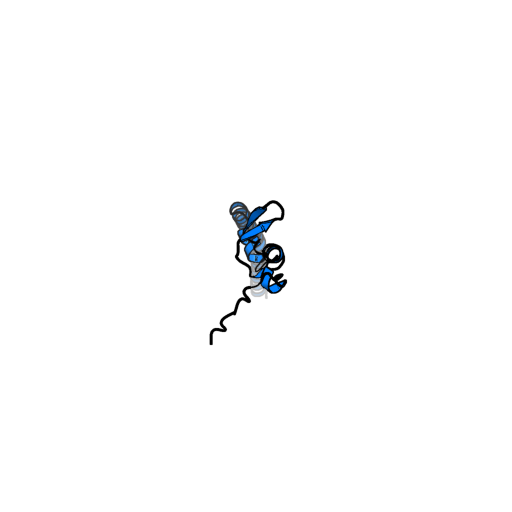1 101 ? 18.732 -9.849 -32.020 1.00 89.62 101 LEU A C 1
ATOM 821 O O . LEU A 1 101 ? 19.241 -10.660 -32.794 1.00 89.62 101 LEU A O 1
ATOM 825 N N . VAL A 1 102 ? 18.691 -8.538 -32.273 1.00 89.31 102 VAL A N 1
ATOM 826 C CA . VAL A 1 102 ? 19.257 -7.917 -33.477 1.00 89.31 102 VAL A CA 1
ATOM 827 C C . VAL A 1 102 ? 20.764 -8.148 -33.534 1.00 89.31 102 VAL A C 1
ATOM 829 O O . VAL A 1 102 ? 21.272 -8.610 -34.553 1.00 89.31 102 VAL A O 1
ATOM 832 N N . MET A 1 103 ? 21.477 -7.921 -32.428 1.00 88.38 103 MET A N 1
ATOM 833 C CA . MET A 1 103 ? 22.922 -8.144 -32.360 1.00 88.38 103 MET A CA 1
ATOM 834 C C . MET A 1 103 ? 23.296 -9.618 -32.561 1.00 88.38 103 MET A C 1
ATOM 836 O O . MET A 1 103 ? 24.272 -9.918 -33.244 1.00 88.38 103 MET A O 1
ATOM 840 N N . ARG A 1 104 ? 22.489 -10.551 -32.043 1.00 88.94 104 ARG A N 1
ATOM 841 C CA . ARG A 1 104 ? 22.663 -11.995 -32.250 1.00 88.94 104 ARG A CA 1
ATOM 842 C C . ARG A 1 104 ? 22.430 -12.416 -33.702 1.00 88.94 104 ARG A C 1
ATOM 844 O O . ARG A 1 104 ? 23.155 -13.271 -34.205 1.00 88.94 104 ARG A O 1
ATOM 851 N N . LEU A 1 105 ? 21.424 -11.849 -34.368 1.00 84.31 105 LEU A N 1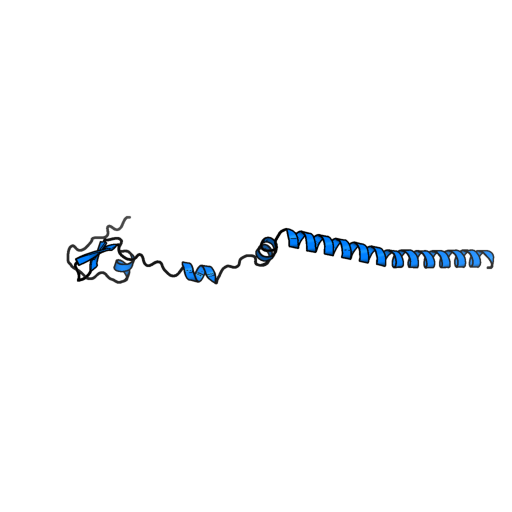
ATOM 852 C CA . LEU A 1 105 ? 21.138 -12.120 -35.780 1.00 84.31 105 LEU A CA 1
ATOM 853 C C . LEU A 1 105 ? 22.230 -11.560 -36.689 1.00 84.31 105 LEU A C 1
ATOM 855 O O . LEU A 1 105 ? 22.693 -12.275 -37.569 1.00 84.31 105 LEU A O 1
ATOM 859 N N . LEU A 1 106 ? 22.681 -10.331 -36.431 1.00 85.31 106 LEU A N 1
ATOM 860 C CA . LEU A 1 106 ? 23.812 -9.717 -37.127 1.00 85.31 106 LEU A CA 1
ATOM 861 C C . LEU A 1 106 ? 25.088 -10.542 -36.925 1.00 85.31 106 LEU A C 1
ATOM 863 O O . LEU A 1 106 ? 25.748 -10.889 -37.895 1.00 85.31 106 LEU A O 1
ATOM 867 N N . GLY A 1 107 ? 25.391 -10.940 -35.687 1.00 79.69 107 GLY A N 1
ATOM 868 C CA . GLY A 1 107 ? 26.541 -11.794 -35.394 1.00 79.69 107 GLY A CA 1
ATOM 869 C C . GLY A 1 107 ? 26.507 -13.124 -36.148 1.00 79.69 107 GLY A C 1
ATOM 870 O O . GLY A 1 107 ? 27.545 -13.583 -36.584 1.00 79.69 107 GLY A O 1
ATOM 871 N N . LYS A 1 108 ? 25.324 -13.709 -36.363 1.00 71.88 108 LYS A N 1
ATOM 872 C CA . LYS A 1 108 ? 25.155 -14.956 -37.129 1.00 71.88 108 LYS A CA 1
ATOM 873 C C . LYS A 1 108 ? 25.143 -14.758 -38.654 1.00 71.88 108 LYS A C 1
ATOM 875 O O . LYS A 1 108 ? 25.258 -15.730 -39.392 1.00 71.88 108 LYS A O 1
ATOM 880 N N . LEU A 1 109 ? 24.911 -13.533 -39.131 1.00 69.38 109 LEU A N 1
ATOM 881 C CA . LEU A 1 109 ? 24.913 -13.204 -40.560 1.00 69.38 109 LEU A CA 1
ATOM 882 C C . LEU A 1 109 ? 26.305 -12.794 -41.058 1.00 69.38 109 LEU A C 1
ATOM 884 O O . LEU A 1 109 ? 26.609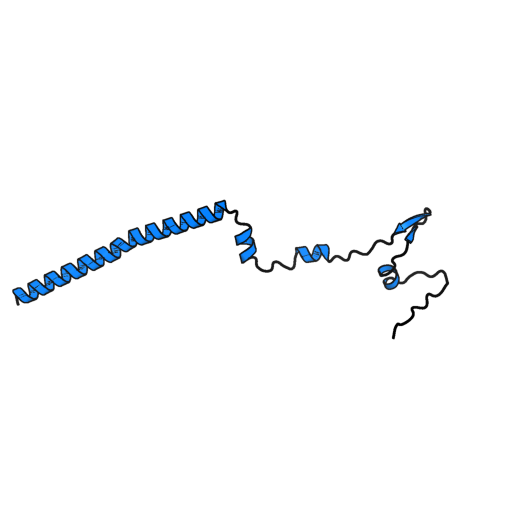 -12.991 -42.230 1.00 69.38 109 LEU A O 1
ATOM 888 N N . PHE A 1 110 ? 27.103 -12.174 -40.185 1.00 68.88 110 PHE A N 1
ATOM 889 C CA . PHE A 1 110 ? 28.392 -11.568 -40.527 1.00 68.88 110 PHE A CA 1
ATOM 890 C C . PHE A 1 110 ? 29.618 -12.352 -40.018 1.00 68.88 110 PHE A C 1
ATOM 892 O O . PHE A 1 110 ? 30.722 -12.062 -40.476 1.00 68.88 110 PHE A O 1
ATOM 899 N N . PHE A 1 111 ? 29.442 -13.324 -39.115 1.00 52.31 111 PHE A N 1
ATOM 900 C CA . PHE A 1 111 ? 30.458 -14.289 -38.664 1.00 52.31 111 PHE A CA 1
ATOM 901 C C . PHE A 1 111 ? 29.924 -15.717 -38.802 1.00 52.31 111 PHE A C 1
ATOM 903 O O . PHE A 1 111 ? 30.753 -16.611 -39.083 1.00 52.31 111 PHE A O 1
#

pLDDT: mean 70.77, std 14.09, range [33.59, 93.75]

Sequence (111 aa):
MSQEQKYDEGTRVLSEEELRDFDGTTIDEEGRTYDAPRYQSSQQEQDQFQTIPNMKIFLWNALSWKWKLGIAVGVVMLIIVLFALAKFIIAGAFVIILAWLVMRLLGKLFF

Foldseek 3Di:
DDDDPDDDPDDDDDDPVRLQVDQDWDADPVGDTDGRPNPPPPPVVVVVPPDPDCPPVVVVVVQDPVVVVVVVVVVVVVVVVVVVVVVVVVVVVVVVVVVVVVVVVCVVVPD

Radius of gyration: 40.64 Å; chains: 1; bounding box: 65×41×113 Å